Protein AF-A0A8J3MKN0-F1 (afdb_monomer_lite)

Sequence (77 aa):
MLLAYFSRAGWNYHDGGRRYLQTGNTQRLADMIGKFTGCDVHRIEAVEPYSDDYDAHSGAGLRYRAHTWTASTPSSS

pLDDT: mean 76.85, std 17.6, range [40.91, 97.31]

Foldseek 3Di:
DEAEDEFDFAWDDDDNDTDGGPTGPGRVVQVVCCVVPVHHYWYKDWPDDDDNPPPDPPPDDTDIDTDDDDDPDDDDD

Radius of gyration: 16.54 Å; chains: 1; bounding box: 31×35×51 Å

Structure (mmCIF, N/CA/C/O backbone):
data_AF-A0A8J3MKN0-F1
#
_entry.id   AF-A0A8J3MKN0-F1
#
loop_
_atom_site.group_PDB
_atom_site.id
_atom_site.type_symbol
_atom_site.label_atom_id
_atom_site.label_alt_id
_atom_site.label_comp_id
_atom_site.label_asym_id
_atom_site.label_entity_id
_atom_site.label_seq_id
_atom_site.pdbx_PDB_ins_code
_atom_site.Cartn_x
_atom_site.Cartn_y
_atom_site.Cartn_z
_atom_site.occupancy
_atom_site.B_iso_or_equiv
_atom_site.auth_seq_id
_atom_site.auth_comp_id
_atom_site.auth_asym_id
_atom_site.auth_atom_id
_atom_site.pdbx_PDB_model_num
ATOM 1 N N . MET A 1 1 ? -12.456 2.226 13.061 1.00 85.25 1 MET A N 1
ATOM 2 C CA . MET A 1 1 ? -11.994 3.001 11.883 1.00 85.25 1 MET A CA 1
ATOM 3 C C . MET A 1 1 ? -11.218 2.048 10.995 1.00 85.25 1 MET A C 1
ATOM 5 O O . MET A 1 1 ? -10.496 1.233 11.548 1.00 85.25 1 MET A O 1
ATOM 9 N N . LEU A 1 2 ? -11.372 2.140 9.674 1.00 92.00 2 LEU A N 1
ATOM 10 C CA . LEU A 1 2 ? -10.711 1.263 8.704 1.00 92.00 2 LEU A CA 1
ATOM 11 C C . LEU A 1 2 ? -9.842 2.099 7.758 1.00 92.00 2 LEU A C 1
ATOM 13 O O . LEU A 1 2 ? -10.338 3.066 7.180 1.00 92.00 2 LEU A O 1
ATOM 17 N N . LEU A 1 3 ? -8.582 1.705 7.574 1.00 93.06 3 LEU A N 1
ATOM 18 C CA . LEU A 1 3 ? -7.673 2.268 6.577 1.00 93.06 3 LEU A CA 1
ATOM 19 C C . LEU A 1 3 ? -7.446 1.256 5.452 1.00 93.06 3 LEU A C 1
ATOM 21 O O . LEU A 1 3 ? -6.645 0.335 5.580 1.00 93.06 3 LEU A O 1
ATOM 25 N N . ALA A 1 4 ? -8.136 1.443 4.329 1.00 94.38 4 ALA A N 1
ATOM 26 C CA . ALA A 1 4 ? -7.877 0.686 3.110 1.00 94.38 4 ALA A CA 1
ATOM 27 C C . ALA A 1 4 ? -6.913 1.459 2.196 1.00 94.38 4 ALA A C 1
ATOM 29 O O . ALA A 1 4 ? -7.111 2.653 1.971 1.00 94.38 4 ALA A O 1
ATOM 30 N N . TYR A 1 5 ? -5.882 0.804 1.656 1.00 92.75 5 TYR A N 1
ATOM 31 C CA . TYR A 1 5 ? -4.893 1.457 0.792 1.00 92.75 5 TYR A CA 1
ATOM 32 C C . TYR A 1 5 ? -4.435 0.564 -0.365 1.00 92.75 5 TYR A C 1
ATOM 34 O O . TYR A 1 5 ? -4.386 -0.654 -0.242 1.00 92.75 5 TYR A O 1
ATOM 42 N N . PHE A 1 6 ? -4.032 1.176 -1.478 1.00 90.75 6 PHE A N 1
ATOM 43 C CA . PHE A 1 6 ? -3.331 0.510 -2.580 1.00 90.75 6 PHE A CA 1
ATOM 44 C C . PHE A 1 6 ? -1.885 1.015 -2.641 1.00 90.75 6 PHE A C 1
ATOM 46 O O . PHE A 1 6 ? -1.628 2.201 -2.429 1.00 90.75 6 PHE A O 1
ATOM 53 N N . SER A 1 7 ? -0.923 0.134 -2.917 1.00 89.50 7 SER A N 1
ATOM 54 C CA . SER A 1 7 ? 0.490 0.517 -3.020 1.00 89.50 7 SER A CA 1
ATOM 55 C C . SER A 1 7 ? 1.254 -0.418 -3.951 1.00 89.50 7 SER A C 1
ATOM 57 O O . SER A 1 7 ? 1.081 -1.634 -3.901 1.00 89.50 7 SER A O 1
ATOM 59 N N . ARG A 1 8 ? 2.166 0.129 -4.752 1.00 86.56 8 ARG A N 1
ATOM 60 C CA . ARG A 1 8 ? 3.019 -0.630 -5.672 1.00 86.56 8 ARG A CA 1
ATOM 61 C C . ARG A 1 8 ? 4.482 -0.553 -5.228 1.00 86.56 8 ARG A C 1
ATOM 63 O O . ARG A 1 8 ? 5.013 0.538 -5.024 1.00 86.56 8 ARG A O 1
ATOM 70 N N . ALA A 1 9 ? 5.128 -1.709 -5.095 1.00 85.75 9 ALA A N 1
ATOM 71 C CA . ALA A 1 9 ? 6.587 -1.803 -5.064 1.00 85.75 9 ALA A CA 1
ATOM 72 C C . ALA A 1 9 ? 7.145 -1.727 -6.497 1.00 85.75 9 ALA A C 1
ATOM 74 O O . ALA A 1 9 ? 6.423 -1.987 -7.456 1.00 85.75 9 ALA A O 1
ATOM 75 N N . GLY A 1 10 ? 8.411 -1.355 -6.653 1.00 85.88 10 GLY A N 1
ATOM 76 C CA . GLY A 1 10 ? 9.056 -1.214 -7.958 1.00 85.88 10 GLY A CA 1
ATOM 77 C C . GLY A 1 10 ? 9.546 0.202 -8.244 1.00 85.88 10 GLY A C 1
ATOM 78 O O . GLY A 1 10 ? 9.792 0.996 -7.328 1.00 85.88 10 GLY A O 1
ATOM 79 N N . TRP A 1 11 ? 9.722 0.518 -9.527 1.00 83.88 11 TRP A N 1
ATOM 80 C CA . TRP A 1 11 ? 10.256 1.806 -9.966 1.00 83.88 11 TRP A CA 1
ATOM 81 C C . TRP A 1 11 ? 9.264 2.949 -9.741 1.00 83.88 11 TRP A C 1
ATOM 83 O O . TRP A 1 11 ? 8.173 2.987 -10.310 1.00 83.88 11 TRP A O 1
ATOM 93 N N . ASN A 1 12 ? 9.680 3.908 -8.920 1.00 83.44 12 ASN A N 1
ATOM 94 C CA . ASN A 1 12 ? 8.941 5.126 -8.625 1.00 83.44 12 ASN A CA 1
ATOM 95 C C . ASN A 1 12 ? 9.746 6.347 -9.074 1.00 83.44 12 ASN A C 1
ATOM 97 O O . ASN A 1 12 ? 10.978 6.346 -8.999 1.00 83.44 12 ASN A O 1
ATOM 101 N N . TYR A 1 13 ? 9.049 7.391 -9.517 1.00 81.19 13 TYR A N 1
ATOM 102 C CA . TYR A 1 13 ? 9.678 8.673 -9.816 1.00 81.19 13 TYR A CA 1
ATOM 103 C C . TYR A 1 13 ? 10.207 9.326 -8.539 1.00 81.19 13 TYR A C 1
ATOM 105 O O . TYR A 1 13 ? 9.515 9.388 -7.522 1.00 81.19 13 TYR A O 1
ATOM 113 N N . HIS A 1 14 ? 11.448 9.797 -8.598 1.00 81.00 14 HIS A N 1
ATOM 114 C CA . HIS A 1 14 ? 12.119 10.475 -7.501 1.00 81.00 14 HIS A CA 1
ATOM 115 C C . HIS A 1 14 ? 13.160 11.442 -8.066 1.00 81.00 14 HIS A C 1
ATOM 117 O O . HIS A 1 14 ? 14.116 11.003 -8.704 1.00 81.00 14 HIS A O 1
ATOM 123 N N . ASP A 1 15 ? 12.979 12.735 -7.791 1.00 81.00 15 ASP A N 1
ATOM 124 C CA . ASP A 1 15 ? 13.938 13.808 -8.091 1.00 81.00 15 ASP A CA 1
ATOM 125 C C . ASP A 1 15 ? 14.451 13.806 -9.545 1.00 81.00 15 ASP A C 1
ATOM 127 O O . ASP A 1 15 ? 15.634 13.637 -9.823 1.00 81.00 15 ASP A O 1
ATOM 131 N N . GLY A 1 16 ? 13.521 13.862 -10.505 1.00 83.94 16 GLY A N 1
ATOM 132 C CA . GLY A 1 16 ? 13.831 13.826 -11.943 1.00 83.94 16 GLY A CA 1
ATOM 133 C C . GLY A 1 16 ? 14.305 12.466 -12.479 1.00 83.94 16 GLY A C 1
ATOM 134 O O . GLY A 1 16 ? 14.383 12.283 -13.692 1.00 83.94 16 GLY A O 1
ATOM 135 N N . GLY A 1 17 ? 14.572 11.496 -11.601 1.00 82.56 17 GLY A N 1
ATOM 136 C CA . GLY A 1 17 ? 14.965 10.133 -11.936 1.00 82.56 17 GLY A CA 1
ATOM 137 C C . GLY A 1 17 ? 13.952 9.082 -11.485 1.00 82.56 17 GLY A C 1
ATOM 138 O O . GLY A 1 17 ? 12.804 9.369 -11.134 1.00 82.56 17 GLY A O 1
ATOM 139 N N . ARG A 1 18 ? 14.391 7.821 -11.497 1.00 86.38 18 ARG A N 1
ATOM 140 C CA . ARG A 1 18 ? 13.614 6.672 -11.020 1.00 86.38 18 ARG A CA 1
ATOM 141 C C . ARG A 1 18 ? 14.401 5.944 -9.941 1.00 86.38 18 ARG A C 1
ATOM 143 O O . ARG A 1 18 ? 15.597 5.710 -10.093 1.00 86.38 18 ARG A O 1
ATOM 150 N N . ARG A 1 19 ? 13.721 5.552 -8.867 1.00 87.75 19 ARG A N 1
ATOM 151 C CA . ARG A 1 19 ? 14.284 4.740 -7.786 1.00 87.75 19 ARG A CA 1
ATOM 152 C C . ARG A 1 19 ? 13.442 3.490 -7.593 1.00 87.75 19 ARG A C 1
ATOM 154 O O . ARG A 1 19 ? 12.217 3.566 -7.533 1.00 87.75 19 ARG A O 1
ATOM 161 N N . TYR A 1 20 ? 14.102 2.343 -7.478 1.00 87.69 20 TYR A N 1
ATOM 162 C CA . TYR A 1 20 ? 13.431 1.097 -7.137 1.00 87.69 20 TYR A CA 1
ATOM 163 C C . TYR A 1 20 ? 13.124 1.065 -5.639 1.00 87.69 20 TYR A C 1
ATOM 165 O O . TYR A 1 20 ? 14.012 1.277 -4.807 1.00 87.69 20 TYR A O 1
ATOM 173 N N . LEU A 1 21 ? 11.869 0.795 -5.292 1.00 88.38 21 LEU A N 1
ATOM 174 C CA . LEU A 1 21 ? 11.415 0.670 -3.914 1.00 88.38 21 LEU A CA 1
ATOM 175 C C . LEU A 1 21 ? 10.903 -0.747 -3.658 1.00 88.38 21 LEU A C 1
ATOM 177 O O . LEU A 1 21 ? 9.921 -1.168 -4.258 1.00 88.38 21 LEU A O 1
ATOM 181 N N . GLN A 1 22 ? 11.514 -1.452 -2.703 1.00 88.62 22 GLN A N 1
ATOM 182 C CA . GLN A 1 22 ? 11.011 -2.756 -2.237 1.00 88.62 22 GLN A CA 1
ATOM 183 C C . GLN A 1 22 ? 9.629 -2.652 -1.571 1.00 88.62 22 GLN A C 1
ATOM 185 O O . GLN A 1 22 ? 8.848 -3.595 -1.597 1.00 88.62 22 GLN A O 1
ATOM 190 N N . THR A 1 23 ? 9.311 -1.489 -1.001 1.00 90.81 23 THR A N 1
ATOM 191 C CA . THR A 1 23 ? 8.010 -1.182 -0.399 1.00 90.81 23 THR A CA 1
ATOM 192 C C . THR A 1 23 ? 7.520 0.138 -0.969 1.00 90.81 23 THR A C 1
ATOM 194 O O . THR A 1 23 ? 8.247 1.133 -0.903 1.00 90.81 23 THR A O 1
ATOM 197 N N . GLY A 1 24 ? 6.303 0.152 -1.517 1.00 90.06 24 GLY A N 1
ATOM 198 C CA . GLY A 1 24 ? 5.709 1.365 -2.073 1.00 90.06 24 GLY A CA 1
ATOM 199 C C . GLY A 1 24 ? 5.449 2.434 -1.011 1.00 90.06 24 GLY A C 1
ATOM 200 O O . GLY A 1 24 ? 5.229 2.132 0.165 1.00 90.06 24 GLY A O 1
ATOM 201 N N . ASN A 1 25 ? 5.468 3.698 -1.428 1.00 92.56 25 ASN A N 1
ATOM 202 C CA . ASN A 1 25 ? 5.358 4.842 -0.518 1.00 92.56 25 ASN A CA 1
ATOM 203 C C . ASN A 1 25 ? 4.047 4.838 0.275 1.00 92.56 25 ASN A C 1
ATOM 205 O O . ASN A 1 25 ? 4.060 5.043 1.488 1.00 92.56 25 ASN A O 1
ATOM 209 N N . THR A 1 26 ? 2.931 4.525 -0.386 1.00 93.38 26 THR A N 1
ATOM 210 C CA . THR A 1 26 ? 1.614 4.483 0.259 1.00 93.38 26 THR A CA 1
A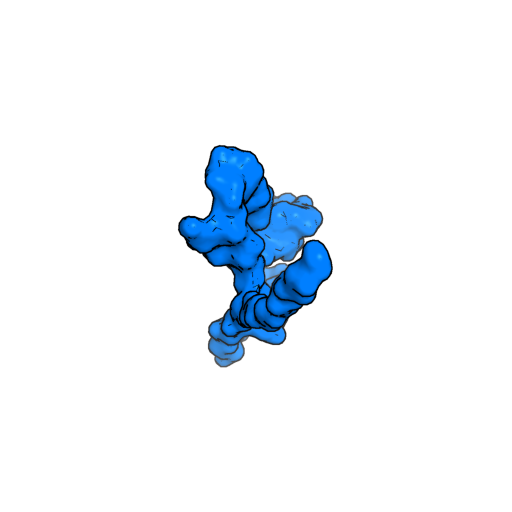TOM 211 C C . THR A 1 26 ? 1.542 3.407 1.338 1.00 93.38 26 THR A C 1
ATOM 213 O O . THR A 1 26 ? 0.948 3.643 2.382 1.00 93.38 26 THR A O 1
ATOM 216 N N . GLN A 1 27 ? 2.206 2.263 1.142 1.00 94.56 27 GLN A N 1
ATOM 217 C CA . GLN A 1 27 ? 2.295 1.227 2.175 1.00 94.56 27 GLN A CA 1
ATOM 218 C C . GLN A 1 27 ? 3.044 1.728 3.408 1.00 94.56 27 GLN A C 1
ATOM 220 O O . GLN A 1 27 ? 2.536 1.593 4.514 1.00 94.56 27 GLN A O 1
ATOM 225 N N . ARG A 1 28 ? 4.201 2.381 3.228 1.00 94.56 28 ARG A N 1
ATOM 226 C CA . ARG A 1 28 ? 4.926 2.968 4.367 1.00 94.56 28 ARG A 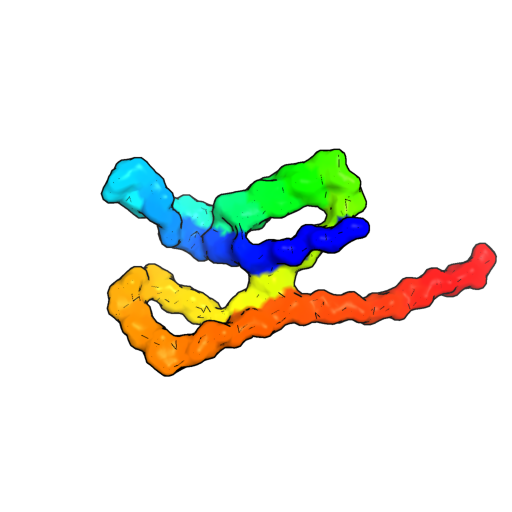CA 1
ATOM 227 C C . ARG A 1 28 ? 4.060 3.955 5.143 1.00 94.56 28 ARG A C 1
ATOM 229 O O . ARG A 1 28 ? 4.088 3.954 6.370 1.00 94.56 28 ARG A O 1
ATOM 236 N N . LEU A 1 29 ? 3.299 4.790 4.438 1.00 95.44 29 LEU A N 1
ATOM 237 C CA . LEU A 1 29 ? 2.404 5.751 5.073 1.00 95.44 29 LEU A CA 1
ATOM 238 C C . LEU A 1 29 ? 1.248 5.063 5.808 1.00 95.44 29 LEU A C 1
ATOM 240 O O . LEU A 1 29 ? 0.960 5.425 6.947 1.00 95.44 29 LEU A O 1
ATOM 244 N N . ALA A 1 30 ? 0.629 4.053 5.198 1.00 95.62 30 ALA A N 1
ATOM 245 C CA . ALA A 1 30 ? -0.449 3.295 5.819 1.00 95.62 30 ALA A CA 1
ATOM 246 C C . ALA A 1 30 ? 0.016 2.571 7.091 1.00 95.62 30 ALA A C 1
ATOM 248 O O . ALA A 1 30 ? -0.668 2.636 8.110 1.00 95.62 30 ALA A O 1
ATOM 249 N N . ASP A 1 31 ? 1.212 1.978 7.068 1.00 94.00 31 ASP A N 1
ATOM 250 C CA . ASP A 1 31 ? 1.813 1.330 8.236 1.00 94.00 31 ASP A CA 1
ATOM 251 C C . ASP A 1 31 ? 2.060 2.333 9.373 1.00 94.00 31 ASP A C 1
ATOM 253 O O . ASP A 1 31 ? 1.832 2.019 10.542 1.00 94.00 31 ASP A O 1
ATOM 257 N N . MET A 1 32 ? 2.514 3.552 9.055 1.00 97.31 32 MET A N 1
ATOM 258 C CA . MET A 1 32 ? 2.680 4.612 10.054 1.00 97.31 32 MET A CA 1
ATOM 259 C C . MET A 1 32 ? 1.332 5.018 10.656 1.00 97.31 32 MET A C 1
ATOM 261 O O . MET A 1 32 ? 1.193 5.029 11.876 1.00 97.31 32 MET A O 1
ATOM 265 N N . ILE A 1 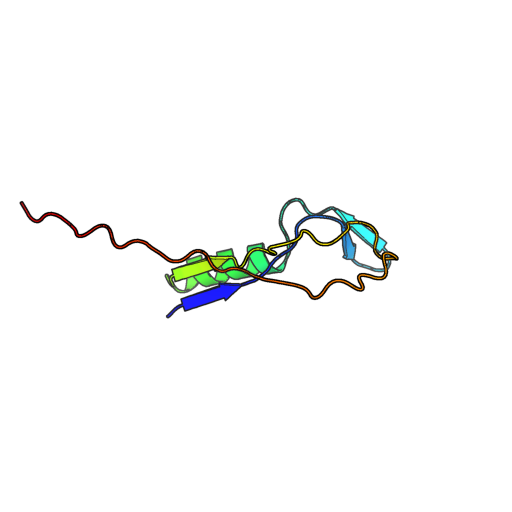33 ? 0.326 5.301 9.825 1.00 95.88 33 ILE A N 1
ATOM 266 C CA . ILE A 1 33 ? -1.006 5.711 10.294 1.00 95.88 33 ILE A CA 1
ATOM 267 C C . ILE A 1 33 ? -1.643 4.613 11.157 1.00 95.88 33 ILE A C 1
ATOM 269 O O . ILE A 1 33 ? -2.177 4.915 12.225 1.00 95.88 33 ILE A O 1
ATOM 273 N N . GLY A 1 34 ? -1.541 3.346 10.747 1.00 95.62 34 GLY A N 1
ATOM 274 C CA . GLY A 1 34 ? -2.032 2.208 11.526 1.00 95.62 34 GLY A CA 1
ATOM 275 C C . GLY A 1 34 ? -1.374 2.122 12.900 1.00 95.62 34 GLY A C 1
ATOM 276 O O . GLY A 1 34 ? -2.067 2.021 13.908 1.00 95.62 34 GLY A O 1
ATOM 277 N N . LYS A 1 35 ? -0.044 2.270 12.970 1.00 95.38 35 LYS A N 1
ATOM 278 C CA . LYS A 1 35 ? 0.694 2.280 14.246 1.00 95.38 35 LYS A CA 1
ATOM 279 C C . LYS A 1 35 ? 0.288 3.431 15.164 1.00 95.38 35 LYS A C 1
ATOM 281 O O . LYS A 1 35 ? 0.192 3.229 16.368 1.00 95.38 35 LYS A O 1
ATOM 286 N N . PHE A 1 36 ? 0.065 4.623 14.613 1.00 96.88 36 PHE A N 1
ATOM 287 C CA . PHE A 1 36 ? -0.303 5.797 15.409 1.00 96.88 36 PHE A CA 1
ATOM 288 C C . PHE A 1 36 ? -1.759 5.781 15.881 1.00 96.88 36 PHE A C 1
ATOM 290 O O . PHE A 1 36 ? -2.056 6.323 16.940 1.00 96.88 36 PHE A O 1
ATOM 297 N N . THR A 1 37 ? -2.667 5.192 15.102 1.00 95.31 37 THR A N 1
ATOM 298 C CA . THR A 1 37 ? -4.113 5.248 15.376 1.00 95.31 37 THR A CA 1
ATOM 299 C C . THR A 1 37 ? -4.693 3.948 15.928 1.00 95.31 37 THR A C 1
ATOM 301 O O . THR A 1 37 ? -5.808 3.963 16.443 1.00 95.31 37 THR A O 1
ATOM 304 N N . GLY A 1 38 ? -3.973 2.828 15.816 1.00 93.38 38 GLY A N 1
ATOM 305 C CA . GLY A 1 38 ? -4.460 1.498 16.191 1.00 93.38 38 GLY A CA 1
ATOM 306 C C . GLY A 1 38 ? -5.608 0.988 15.316 1.00 93.38 38 GLY A C 1
ATOM 307 O O . GLY A 1 38 ? -6.343 0.102 15.740 1.00 93.38 38 GLY A O 1
ATOM 308 N N . CYS A 1 39 ? -5.820 1.575 14.134 1.00 92.19 39 CYS A N 1
ATOM 309 C CA . CYS A 1 39 ? -6.908 1.183 13.246 1.00 92.19 39 CYS A CA 1
ATOM 310 C C . CYS A 1 39 ? -6.587 -0.086 12.451 1.00 92.19 39 CYS A C 1
ATOM 312 O O . CYS A 1 39 ? -5.423 -0.420 12.223 1.00 92.19 39 CYS A O 1
ATOM 314 N N . ASP A 1 40 ? -7.636 -0.753 11.973 1.00 94.06 40 ASP A N 1
ATOM 315 C CA . ASP A 1 40 ? -7.482 -1.879 11.061 1.00 94.06 40 ASP A CA 1
ATOM 316 C C . ASP A 1 40 ? -6.974 -1.372 9.710 1.00 94.06 40 ASP A C 1
ATOM 318 O O . ASP A 1 40 ? -7.563 -0.465 9.109 1.00 94.06 40 ASP A O 1
ATOM 322 N N . VAL A 1 41 ? -5.882 -1.960 9.220 1.00 94.56 41 VAL A N 1
ATOM 323 C CA . VAL A 1 41 ? -5.252 -1.574 7.955 1.00 94.56 41 VAL A CA 1
ATOM 324 C C . VAL A 1 41 ? -5.384 -2.706 6.944 1.00 94.56 41 VAL A C 1
ATOM 326 O O . VAL A 1 41 ? -4.936 -3.824 7.185 1.00 94.56 41 VAL A O 1
ATOM 329 N N . HIS A 1 4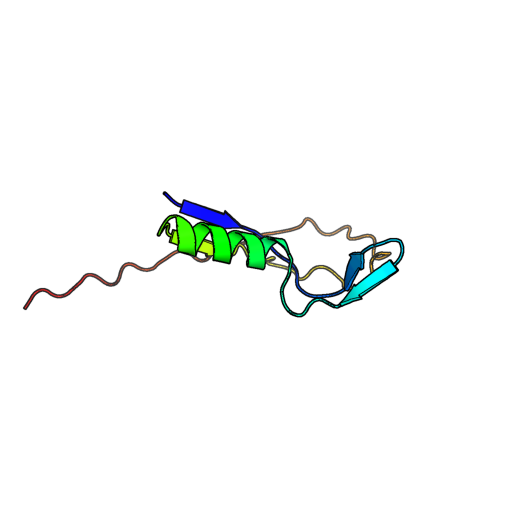2 ? -5.961 -2.404 5.783 1.00 94.44 42 HIS A N 1
ATOM 330 C CA . HIS A 1 42 ? -6.183 -3.368 4.712 1.00 94.44 42 HIS A CA 1
ATOM 331 C C . HIS A 1 42 ? -5.553 -2.903 3.405 1.00 94.44 42 HIS A C 1
ATOM 333 O O . HIS A 1 42 ? -5.820 -1.811 2.903 1.00 94.44 42 HIS A O 1
ATOM 339 N N . ARG A 1 43 ? -4.740 -3.774 2.816 1.00 92.44 43 ARG A N 1
ATOM 340 C CA . ARG A 1 43 ? -4.163 -3.549 1.498 1.00 92.44 43 ARG A CA 1
ATOM 341 C C . ARG A 1 43 ? -5.119 -4.056 0.418 1.00 92.44 43 ARG A C 1
ATOM 343 O O . ARG A 1 43 ? -5.611 -5.180 0.478 1.00 92.44 43 ARG A O 1
ATOM 350 N N . ILE A 1 44 ? -5.391 -3.201 -0.556 1.00 91.06 44 ILE A N 1
ATOM 351 C CA . ILE A 1 44 ? -6.082 -3.532 -1.796 1.00 91.06 44 ILE A CA 1
ATOM 352 C C . ILE A 1 44 ? -5.018 -4.056 -2.755 1.00 91.06 44 ILE A C 1
ATOM 354 O O . ILE A 1 44 ? -4.015 -3.379 -2.985 1.00 91.06 44 ILE A O 1
ATOM 358 N N . GLU A 1 45 ? -5.240 -5.239 -3.318 1.00 84.44 45 GLU A N 1
ATOM 359 C CA . GLU A 1 45 ? -4.347 -5.818 -4.319 1.00 84.44 45 GLU A CA 1
ATOM 360 C C . GLU A 1 45 ? -4.934 -5.633 -5.717 1.00 84.44 45 GLU A C 1
ATOM 362 O O . GLU A 1 45 ? -6.153 -5.699 -5.925 1.00 84.44 45 GLU A O 1
ATOM 367 N N . ALA A 1 46 ? -4.058 -5.391 -6.690 1.00 79.50 46 ALA A N 1
ATOM 368 C CA . ALA A 1 46 ? -4.455 -5.432 -8.087 1.00 79.50 46 ALA A CA 1
ATOM 369 C C . ALA A 1 46 ? -4.725 -6.890 -8.478 1.00 79.50 46 ALA A C 1
ATOM 371 O O . ALA A 1 46 ? -3.958 -7.786 -8.134 1.00 79.50 46 ALA A O 1
ATOM 372 N N . VAL A 1 47 ? -5.830 -7.124 -9.182 1.00 76.44 47 VAL A N 1
ATOM 373 C CA . VAL A 1 47 ? -6.176 -8.450 -9.714 1.00 76.44 47 VAL A CA 1
ATOM 374 C C . VAL A 1 47 ? -5.235 -8.821 -10.858 1.00 76.44 47 VAL A C 1
ATOM 376 O O . VAL A 1 47 ? -4.865 -9.980 -10.982 1.00 76.44 47 VAL A O 1
ATOM 379 N N . GLU A 1 48 ? -4.824 -7.827 -11.646 1.00 76.62 48 GLU A N 1
ATOM 380 C CA . GLU A 1 48 ? -3.778 -7.944 -12.658 1.00 76.62 48 GLU A CA 1
ATOM 381 C C . GLU A 1 48 ? -2.629 -7.003 -12.264 1.00 76.62 48 GLU A C 1
ATOM 383 O O . GLU A 1 48 ? -2.891 -5.814 -12.034 1.00 76.62 48 GLU A O 1
ATOM 388 N N . PRO A 1 49 ? -1.379 -7.484 -12.138 1.00 66.62 49 PRO A N 1
ATOM 389 C CA . PRO A 1 49 ? -0.249 -6.624 -11.830 1.00 66.62 49 PRO A CA 1
ATOM 390 C C . PRO A 1 49 ? -0.104 -5.529 -12.886 1.00 66.62 49 PRO A C 1
ATOM 392 O O . PRO A 1 49 ? -0.229 -5.768 -14.086 1.00 66.62 49 PRO A O 1
ATOM 395 N N . TYR A 1 50 ? 0.205 -4.313 -12.441 1.00 63.56 50 TYR A N 1
ATOM 396 C CA . TYR A 1 50 ? 0.658 -3.287 -13.370 1.00 63.56 50 TYR A CA 1
ATOM 397 C C . TYR A 1 50 ? 1.922 -3.772 -14.075 1.00 63.56 50 TYR A C 1
ATOM 399 O O . TYR A 1 50 ? 2.833 -4.272 -13.414 1.00 63.56 50 TYR A O 1
ATOM 407 N N . SER A 1 51 ? 1.987 -3.571 -15.392 1.00 66.69 51 SER A N 1
ATOM 408 C CA . SER A 1 51 ? 3.244 -3.735 -16.114 1.00 66.69 51 SER A CA 1
ATOM 409 C C . SER A 1 51 ? 4.313 -2.836 -15.490 1.00 66.69 51 SER A C 1
ATOM 411 O O . SER A 1 51 ? 4.042 -1.691 -15.109 1.00 66.69 51 SER A O 1
ATOM 413 N N . ASP A 1 52 ? 5.534 -3.354 -15.389 1.00 65.94 52 ASP A N 1
ATOM 414 C CA . ASP A 1 52 ? 6.684 -2.545 -14.992 1.00 65.94 52 ASP A CA 1
ATOM 415 C C . ASP A 1 52 ? 7.145 -1.597 -16.108 1.00 65.94 52 ASP A C 1
ATOM 417 O O . ASP A 1 52 ? 7.816 -0.601 -15.817 1.00 65.94 52 ASP A O 1
ATOM 421 N N . ASP A 1 53 ? 6.709 -1.845 -17.347 1.00 65.31 53 ASP A N 1
ATOM 422 C CA . ASP A 1 53 ? 6.891 -0.931 -18.468 1.00 65.31 53 ASP A CA 1
ATOM 423 C C . ASP A 1 53 ? 5.947 0.264 -18.341 1.00 65.31 53 ASP A C 1
ATOM 425 O O . ASP A 1 53 ? 4.736 0.164 -18.539 1.00 65.31 53 ASP A O 1
ATOM 429 N N . TYR A 1 54 ? 6.529 1.426 -18.049 1.00 59.41 54 TYR A N 1
ATOM 430 C CA . TYR A 1 54 ? 5.808 2.701 -17.976 1.00 59.41 54 TYR A CA 1
ATOM 431 C C . TYR A 1 54 ? 5.186 3.129 -19.317 1.00 59.41 54 TYR A C 1
ATOM 433 O O . TYR A 1 54 ? 4.229 3.896 -19.3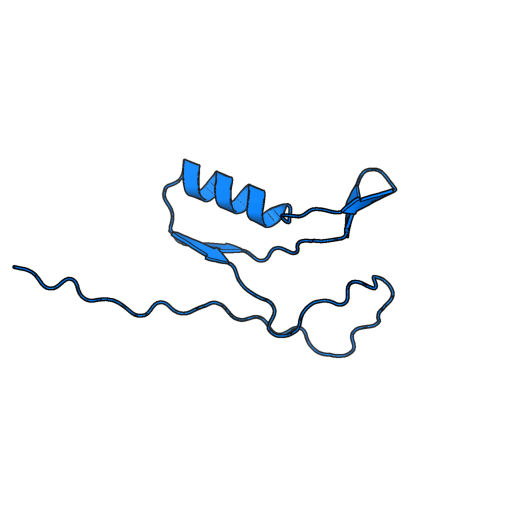12 1.00 59.41 54 TYR A O 1
ATOM 441 N N . ASP A 1 55 ? 5.691 2.605 -20.437 1.00 62.09 55 ASP A N 1
ATOM 442 C CA . ASP A 1 55 ? 5.194 2.889 -21.790 1.00 62.09 55 ASP A CA 1
ATOM 443 C C . ASP A 1 55 ? 4.127 1.881 -22.262 1.00 62.09 55 ASP A C 1
ATOM 445 O O . ASP A 1 55 ? 3.569 2.009 -23.359 1.00 62.09 55 ASP A O 1
ATOM 449 N N . ALA A 1 56 ? 3.811 0.871 -21.442 1.00 59.38 56 ALA A N 1
ATOM 450 C CA . ALA A 1 56 ? 2.776 -0.101 -21.759 1.00 59.38 56 ALA A CA 1
ATOM 451 C C . ALA A 1 56 ? 1.391 0.564 -21.707 1.00 59.38 56 ALA A C 1
ATOM 453 O O . ALA A 1 56 ? 0.858 0.876 -20.642 1.00 59.38 56 ALA A O 1
ATOM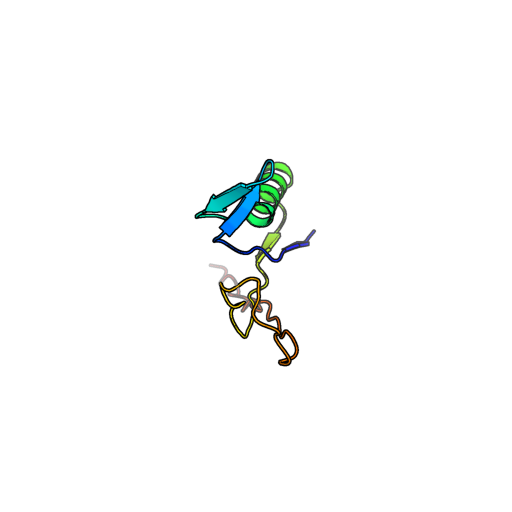 454 N N . HIS A 1 57 ? 0.784 0.755 -22.879 1.00 52.00 57 HIS A N 1
ATOM 455 C CA . HIS A 1 57 ? -0.582 1.250 -23.019 1.00 52.00 57 HIS A CA 1
ATOM 456 C C . HIS A 1 57 ? -1.566 0.137 -22.624 1.00 52.00 57 HIS A C 1
ATOM 458 O O . HIS A 1 57 ? -1.952 -0.703 -23.438 1.00 52.00 57 HIS A O 1
ATOM 464 N N . SER A 1 58 ? -1.952 0.090 -21.350 1.00 52.84 58 SER A N 1
ATOM 465 C CA . SER A 1 58 ? -2.849 -0.928 -20.801 1.00 52.84 58 SER A CA 1
ATOM 466 C C . SER A 1 58 ? -4.311 -0.664 -21.185 1.00 52.84 58 SER A C 1
ATOM 468 O O . SER A 1 58 ? -5.070 -0.015 -20.474 1.00 52.84 58 SER A O 1
ATOM 470 N N . GLY A 1 59 ? -4.741 -1.234 -22.313 1.00 50.47 59 GLY A N 1
ATOM 471 C CA . GLY A 1 59 ? -6.152 -1.308 -22.723 1.00 50.47 59 GLY A CA 1
ATOM 472 C C . GLY A 1 59 ? -7.017 -2.281 -21.901 1.00 50.47 59 GLY A C 1
ATOM 473 O O . GLY A 1 59 ? -8.172 -2.515 -22.249 1.00 50.47 59 GLY A O 1
ATOM 474 N N . ALA A 1 60 ? -6.487 -2.866 -20.824 1.00 51.34 60 ALA A N 1
ATOM 475 C CA . ALA A 1 60 ? -7.216 -3.766 -19.935 1.00 51.34 60 ALA A CA 1
ATOM 476 C C . ALA A 1 60 ? -7.650 -3.009 -18.671 1.00 51.34 60 ALA A C 1
ATOM 478 O O . ALA A 1 60 ? -6.821 -2.476 -17.937 1.00 51.34 60 ALA A O 1
ATOM 479 N N . GLY A 1 61 ? -8.961 -2.943 -18.422 1.00 52.00 61 GLY A N 1
ATOM 480 C CA . GLY A 1 61 ? -9.521 -2.257 -17.257 1.00 52.00 61 GLY A CA 1
ATOM 481 C C . GLY A 1 61 ? -8.931 -2.781 -15.945 1.00 52.00 61 GLY A C 1
ATOM 482 O O . GLY A 1 61 ? -9.002 -3.975 -15.657 1.00 52.00 61 GLY A O 1
ATOM 483 N N . LEU A 1 62 ? -8.365 -1.874 -15.150 1.00 56.38 62 LEU A N 1
ATOM 484 C CA . LEU A 1 62 ? -7.755 -2.169 -13.856 1.00 56.38 62 LEU A CA 1
ATOM 485 C C . LEU A 1 62 ? -8.809 -2.735 -12.897 1.00 56.38 62 LEU A C 1
ATOM 487 O O . LEU A 1 62 ? -9.788 -2.065 -12.566 1.00 56.38 62 LEU A O 1
ATOM 491 N N . ARG A 1 63 ? -8.617 -3.981 -12.457 1.00 61.91 63 ARG A N 1
ATOM 492 C CA . ARG A 1 63 ? -9.474 -4.645 -11.467 1.00 61.91 63 ARG A CA 1
ATOM 493 C C . ARG A 1 63 ? -8.729 -4.738 -10.140 1.00 61.91 63 ARG A C 1
ATOM 495 O O . ARG A 1 63 ? -7.560 -5.109 -10.115 1.00 61.91 63 ARG A O 1
ATOM 502 N N . TYR A 1 64 ? -9.414 -4.434 -9.043 1.00 67.56 64 TYR A N 1
ATOM 503 C CA . TYR A 1 64 ? -8.852 -4.448 -7.691 1.00 67.56 64 TYR A CA 1
ATOM 504 C C . TYR A 1 64 ? -9.684 -5.348 -6.778 1.00 67.56 64 TYR A C 1
ATOM 506 O O . TYR A 1 64 ? -10.907 -5.404 -6.917 1.00 67.56 64 TYR A O 1
ATOM 514 N N . ARG A 1 65 ? -9.035 -6.037 -5.833 1.00 67.12 65 ARG A N 1
ATOM 515 C CA . ARG A 1 65 ? -9.698 -6.870 -4.822 1.00 67.12 65 ARG A CA 1
ATOM 516 C C . ARG A 1 65 ? -9.204 -6.501 -3.426 1.00 67.12 65 ARG A C 1
ATOM 518 O O . ARG A 1 65 ? -8.005 -6.421 -3.180 1.00 67.12 65 ARG A O 1
ATOM 525 N N . ALA A 1 66 ? -10.142 -6.337 -2.498 1.00 65.75 66 ALA A N 1
ATOM 526 C CA . ALA A 1 66 ? -9.857 -6.358 -1.069 1.00 65.75 66 ALA A CA 1
ATOM 527 C C . ALA A 1 66 ? -10.089 -7.782 -0.534 1.00 65.75 66 ALA A C 1
ATOM 529 O O . ALA A 1 66 ? -11.076 -8.432 -0.893 1.00 65.75 66 ALA A O 1
ATOM 530 N N . HIS A 1 67 ? -9.185 -8.286 0.305 1.00 57.62 67 HIS A N 1
ATOM 531 C CA . HIS A 1 67 ? -9.390 -9.560 0.992 1.00 57.62 67 HIS A CA 1
ATOM 532 C C . HIS A 1 67 ? -10.476 -9.396 2.068 1.00 57.62 67 HIS A C 1
ATOM 534 O O . HIS A 1 67 ? -10.340 -8.572 2.970 1.00 57.62 67 HIS A O 1
ATOM 540 N N . THR A 1 68 ? -11.562 -10.168 1.966 1.00 46.19 68 THR A N 1
ATOM 541 C CA . THR A 1 68 ? -12.637 -10.216 2.969 1.00 46.19 68 THR A CA 1
ATOM 542 C C . THR A 1 68 ? -12.227 -11.107 4.136 1.00 46.19 68 THR A C 1
ATOM 544 O O . THR A 1 68 ? -11.783 -12.235 3.924 1.00 46.19 68 THR A O 1
ATOM 547 N N . TRP A 1 69 ? -12.393 -10.610 5.360 1.00 48.53 69 TRP A N 1
ATOM 548 C CA . TRP A 1 69 ? -12.117 -11.354 6.587 1.00 48.53 69 TRP A CA 1
ATOM 549 C C . TRP A 1 69 ? -13.150 -12.469 6.814 1.00 48.53 69 TRP A C 1
ATOM 551 O O . TRP A 1 69 ? -14.352 -12.232 6.698 1.00 48.53 69 TRP A O 1
ATOM 561 N N . THR A 1 70 ? -12.690 -13.672 7.167 1.00 46.62 70 THR A N 1
ATOM 562 C CA . THR A 1 70 ? -13.526 -14.704 7.793 1.00 46.62 70 THR A CA 1
ATOM 563 C C . THR A 1 70 ? -13.447 -14.536 9.299 1.00 46.62 70 THR A C 1
ATOM 565 O O . THR A 1 70 ? -12.361 -14.630 9.872 1.00 46.62 70 THR A O 1
ATOM 568 N N . ALA A 1 71 ? -14.592 -14.309 9.935 1.00 40.91 71 ALA A N 1
ATOM 569 C CA . ALA A 1 71 ? -14.666 -14.210 11.378 1.00 40.91 71 ALA A CA 1
ATOM 570 C C . ALA A 1 71 ? -14.354 -15.545 12.044 1.00 40.91 71 ALA A C 1
ATOM 572 O O . ALA A 1 71 ? -15.181 -16.451 12.017 1.00 40.91 71 ALA A O 1
ATOM 573 N N . SER A 1 72 ? -13.183 -15.669 12.663 1.00 47.91 72 SER A N 1
ATOM 574 C CA . SER A 1 72 ? -12.964 -16.722 13.649 1.00 47.91 72 SER A CA 1
ATOM 575 C C . SER A 1 72 ? -13.715 -16.320 14.915 1.00 47.91 72 SER A C 1
ATOM 577 O O . SER A 1 72 ? -13.275 -15.436 15.649 1.00 47.91 72 SER A O 1
ATOM 579 N N . THR A 1 73 ? -14.877 -16.928 15.145 1.00 44.66 73 THR A N 1
ATOM 580 C CA . THR A 1 73 ? -15.627 -16.805 16.398 1.00 44.66 73 THR A CA 1
ATOM 581 C C . THR A 1 73 ? -14.702 -17.204 17.555 1.00 44.66 73 THR A C 1
ATOM 583 O O . THR A 1 73 ? -14.143 -18.302 17.503 1.00 44.66 73 THR A O 1
ATOM 586 N N . PRO A 1 74 ? -14.505 -16.379 18.598 1.00 48.34 74 PRO A N 1
ATOM 587 C CA . PRO A 1 74 ? -13.767 -16.831 19.766 1.00 48.34 74 PRO A CA 1
ATOM 588 C C . PRO A 1 74 ? -14.625 -17.879 20.476 1.00 48.34 74 PRO A C 1
ATOM 590 O O . PRO A 1 74 ? -15.737 -17.580 20.912 1.00 48.34 74 PRO A O 1
ATOM 593 N N . SER A 1 75 ? -14.134 -19.115 20.580 1.00 48.62 75 SER A N 1
ATOM 594 C CA . SER A 1 75 ? -14.719 -20.097 21.489 1.00 48.62 75 SER A CA 1
ATOM 595 C C . SER A 1 75 ? -14.425 -19.643 22.917 1.00 48.62 75 SER A C 1
ATOM 597 O O . SER A 1 75 ? -13.281 -19.708 23.367 1.00 48.62 75 SER A O 1
ATOM 599 N N . SER A 1 76 ? -15.439 -19.150 23.619 1.00 49.50 76 SER A N 1
ATOM 600 C CA . SER A 1 76 ? -15.374 -18.926 25.061 1.00 49.50 76 SER A CA 1
ATOM 601 C C . SER A 1 76 ? -15.211 -20.271 25.776 1.00 49.50 76 SER A C 1
ATOM 603 O O . SER A 1 76 ? -16.026 -21.172 25.570 1.00 49.50 76 SER A O 1
ATOM 605 N N . SER A 1 77 ? -14.167 -20.403 26.592 1.00 54.25 77 SER A N 1
ATOM 606 C CA . SER A 1 77 ? -14.032 -21.414 27.651 1.00 54.25 77 SER A CA 1
ATOM 607 C C . SER A 1 77 ? -13.898 -20.696 28.982 1.00 54.25 77 SER A C 1
ATOM 609 O O . SER A 1 77 ? -13.249 -19.625 28.980 1.00 54.25 77 SER A O 1
#

Secondary structure (DSSP, 8-state):
-EEEEE---EEEEETTEEEEESS-HHHHHHHHHHHHH--EEEEEEESSPPPS-TT----SPP-EEEPPPP-------